Protein AF-A0A8S3K079-F1 (afdb_monomer_lite)

Sequence (116 aa):
HLYRSVGTIDLKIPPARRSARKLANSLAVSKGTIGRLIHDDLHLHFYHVTIQPNLKGEHKQGRVSFAYWIRKSLRKQDQEKILFFDEKYFELDGMYNRQNDRFILLVDRMLMNIKE

Secondary structure (DSSP, 8-state):
-----------SS------HHHHHHHHT--HHHHHHIIIIIS-PPPPP--------HHHHHHHHHHHHHHHHH--GGGGGGPPP-------TT----TTTTSSSSHHHHHHHTS--

Organism: NCBI:txid392030

pLDDT: mean 70.22, std 20.23, range [30.58, 95.88]

Structure (mmCIF, N/CA/C/O backbone):
data_AF-A0A8S3K079-F1
#
_entry.id   AF-A0A8S3K079-F1
#
loop_
_atom_site.group_PDB
_atom_site.id
_atom_site.type_symbol
_atom_site.label_atom_id
_atom_site.label_alt_id
_atom_site.label_comp_id
_atom_site.label_asym_id
_atom_site.label_entity_id
_atom_site.label_seq_id
_atom_site.pdbx_PDB_ins_code
_atom_site.Cartn_x
_atom_site.Cartn_y
_atom_site.Cartn_z
_atom_site.occupancy
_atom_site.B_iso_or_equiv
_atom_site.auth_seq_id
_atom_site.auth_comp_id
_atom_site.auth_asym_id
_atom_site.auth_atom_id
_atom_site.pdbx_PDB_model_num
ATOM 1 N N . HIS A 1 1 ? -16.800 -32.114 -6.109 1.00 34.47 1 HIS A N 1
ATOM 2 C CA . HIS A 1 1 ? -16.109 -32.139 -7.419 1.00 34.47 1 HIS A CA 1
ATOM 3 C C . HIS A 1 1 ? -16.306 -30.775 -8.071 1.00 34.47 1 HIS A C 1
ATOM 5 O O . HIS A 1 1 ? -17.450 -30.380 -8.171 1.00 34.47 1 HIS A O 1
ATOM 11 N N . LEU A 1 2 ? -15.341 -29.940 -8.455 1.00 32.59 2 LEU A N 1
ATOM 12 C CA . LEU A 1 2 ? -13.898 -30.031 -8.673 1.00 32.59 2 LEU A CA 1
ATOM 13 C C . LEU A 1 2 ? -13.356 -28.590 -8.530 1.00 32.59 2 LEU A C 1
ATOM 15 O O . LEU A 1 2 ? -13.536 -27.782 -9.435 1.00 32.59 2 LEU A O 1
ATOM 19 N N . TYR A 1 3 ? -12.696 -28.252 -7.420 1.00 30.70 3 TYR A N 1
ATOM 20 C CA . TYR A 1 3 ? -11.774 -27.113 -7.421 1.00 30.70 3 TYR A CA 1
ATOM 21 C C . TYR A 1 3 ? -10.472 -27.631 -8.024 1.00 30.70 3 TYR A C 1
ATOM 23 O O . TYR A 1 3 ? -9.762 -28.419 -7.401 1.00 30.70 3 TYR A O 1
ATOM 31 N N . ARG A 1 4 ? -10.206 -27.273 -9.281 1.00 30.58 4 ARG A N 1
ATOM 32 C CA . ARG A 1 4 ? -8.946 -27.598 -9.950 1.00 30.58 4 ARG A CA 1
ATOM 33 C C . ARG A 1 4 ? -7.853 -26.804 -9.233 1.00 30.58 4 ARG A C 1
ATOM 35 O O . ARG A 1 4 ? -7.838 -25.578 -9.314 1.00 30.58 4 ARG A O 1
ATOM 42 N N . SER A 1 5 ? -6.993 -27.493 -8.485 1.00 32.53 5 SER A N 1
ATOM 43 C CA . SER A 1 5 ? -5.796 -26.914 -7.884 1.00 32.53 5 SER A CA 1
ATOM 44 C C . SER A 1 5 ? -4.883 -26.435 -9.008 1.00 32.53 5 SER A C 1
ATOM 46 O O . SER A 1 5 ? -4.170 -27.208 -9.646 1.00 32.53 5 SER A O 1
ATOM 48 N N . VAL A 1 6 ? -4.943 -25.141 -9.305 1.00 38.03 6 VAL A N 1
ATOM 49 C CA . VAL A 1 6 ? -3.944 -24.509 -10.161 1.00 38.03 6 VAL A CA 1
ATOM 50 C C . VAL A 1 6 ? -2.689 -24.422 -9.302 1.00 38.03 6 VAL A C 1
ATOM 52 O O . VAL A 1 6 ? -2.676 -23.716 -8.296 1.00 38.03 6 VAL A O 1
ATOM 55 N N . GLY A 1 7 ? -1.707 -25.265 -9.621 1.00 34.34 7 GLY A N 1
ATOM 56 C CA . GLY A 1 7 ? -0.500 -25.456 -8.828 1.00 34.34 7 GLY A CA 1
ATOM 57 C C . GLY A 1 7 ? 0.170 -24.135 -8.469 1.00 34.34 7 GLY A C 1
ATOM 58 O O . GLY A 1 7 ? 0.347 -23.256 -9.312 1.00 34.34 7 GLY A O 1
ATOM 59 N N . THR A 1 8 ? 0.546 -24.006 -7.202 1.00 34.53 8 THR A N 1
ATOM 60 C CA . THR A 1 8 ? 1.381 -22.919 -6.708 1.00 34.53 8 THR A CA 1
ATOM 61 C C . THR A 1 8 ? 2.755 -23.069 -7.355 1.00 34.53 8 THR A C 1
ATOM 63 O O . THR A 1 8 ? 3.552 -23.917 -6.960 1.00 34.53 8 THR A O 1
ATOM 66 N N . ILE A 1 9 ? 3.025 -22.295 -8.405 1.00 40.94 9 ILE A N 1
ATOM 67 C CA . ILE A 1 9 ? 4.379 -22.178 -8.939 1.00 40.94 9 ILE A CA 1
ATOM 68 C C . ILE A 1 9 ? 5.132 -21.281 -7.957 1.00 40.94 9 ILE A C 1
ATOM 70 O O . ILE A 1 9 ? 4.906 -20.070 -7.928 1.00 40.94 9 ILE A O 1
ATOM 74 N N . ASP A 1 10 ? 6.008 -21.877 -7.146 1.00 36.03 10 ASP A N 1
ATOM 75 C CA . ASP A 1 10 ? 6.995 -21.146 -6.349 1.00 36.03 10 ASP A CA 1
ATOM 76 C C . ASP A 1 10 ? 7.968 -20.437 -7.300 1.00 36.03 10 ASP A C 1
ATOM 78 O O . ASP A 1 10 ? 9.046 -20.926 -7.647 1.00 36.03 10 ASP A O 1
ATOM 82 N N . LEU A 1 11 ? 7.572 -19.250 -7.755 1.00 39.12 11 LEU A N 1
ATOM 83 C CA . LEU A 1 11 ? 8.443 -18.318 -8.451 1.00 39.12 11 LEU A CA 1
ATOM 84 C C . LEU A 1 11 ? 9.457 -17.778 -7.431 1.00 39.12 11 LEU A C 1
ATOM 86 O O . LEU A 1 11 ? 9.299 -16.685 -6.894 1.00 39.12 11 LEU A O 1
ATOM 90 N N . LYS A 1 12 ? 10.535 -18.537 -7.182 1.00 45.75 12 LYS A N 1
ATOM 91 C CA . LYS A 1 12 ? 11.715 -18.087 -6.409 1.00 45.75 12 LYS A CA 1
ATOM 92 C C . LYS A 1 12 ? 12.385 -16.836 -7.007 1.00 45.75 12 LYS A C 1
ATOM 94 O O . LYS A 1 12 ? 13.269 -16.256 -6.387 1.00 45.75 12 LYS A O 1
ATOM 99 N N . ILE A 1 13 ? 11.961 -16.408 -8.197 1.00 38.88 13 ILE A N 1
ATOM 100 C CA . ILE A 1 13 ? 12.386 -15.190 -8.880 1.00 38.88 13 ILE A CA 1
ATOM 101 C C . ILE A 1 13 ? 11.104 -14.428 -9.246 1.00 38.88 13 ILE A C 1
ATOM 103 O O . ILE A 1 13 ? 10.279 -14.990 -9.972 1.00 38.88 13 ILE A O 1
ATOM 107 N N . PRO A 1 14 ? 10.892 -13.178 -8.785 1.00 43.44 14 PRO A N 1
ATOM 108 C CA . PRO A 1 14 ? 9.730 -12.410 -9.215 1.00 43.44 14 PRO A CA 1
ATOM 109 C C . PRO A 1 14 ? 9.751 -12.311 -10.747 1.00 43.44 14 PRO A C 1
ATOM 111 O O . PRO A 1 14 ? 10.807 -12.003 -11.310 1.00 43.44 14 PRO A O 1
ATOM 114 N N . PRO A 1 15 ? 8.628 -12.572 -11.444 1.00 52.06 15 PRO A N 1
ATOM 115 C CA . PRO A 1 15 ? 8.607 -12.516 -12.897 1.00 52.06 15 PRO A CA 1
ATOM 116 C C . PRO A 1 15 ? 9.079 -11.126 -13.313 1.00 52.06 15 PRO A C 1
ATOM 118 O O . PRO A 1 15 ? 8.573 -10.115 -12.814 1.00 52.06 15 PRO A O 1
ATOM 121 N N . ALA A 1 16 ? 10.107 -11.073 -14.166 1.00 55.25 16 ALA A N 1
ATOM 122 C CA . ALA A 1 16 ? 10.706 -9.819 -14.595 1.00 55.25 16 ALA A CA 1
ATOM 123 C C . ALA A 1 16 ? 9.590 -8.897 -15.100 1.00 55.25 16 ALA A C 1
ATOM 125 O O . ALA A 1 16 ? 8.949 -9.194 -16.108 1.00 55.25 16 ALA A O 1
ATOM 126 N N . ARG A 1 17 ? 9.328 -7.793 -14.383 1.00 63.84 17 ARG A N 1
ATOM 127 C CA . ARG A 1 17 ? 8.277 -6.835 -14.747 1.00 63.84 17 ARG A CA 1
ATOM 128 C C . ARG A 1 17 ? 8.663 -6.166 -16.063 1.00 63.84 17 ARG A C 1
ATOM 130 O O . ARG A 1 17 ? 9.373 -5.160 -16.087 1.00 63.84 17 ARG A O 1
ATOM 137 N N . ARG A 1 18 ? 8.232 -6.747 -17.179 1.00 69.81 18 ARG A N 1
ATOM 138 C CA . ARG A 1 18 ? 8.473 -6.223 -18.523 1.00 69.81 18 ARG A CA 1
ATOM 139 C C . ARG A 1 18 ? 7.202 -5.544 -18.998 1.00 69.81 18 ARG A C 1
ATOM 141 O O . ARG A 1 18 ? 6.133 -6.139 -19.012 1.00 69.81 18 ARG A O 1
ATOM 148 N N . SER A 1 19 ? 7.316 -4.277 -19.379 1.00 76.81 19 SER A N 1
ATOM 149 C CA . SER A 1 19 ? 6.214 -3.606 -20.058 1.00 76.81 19 SER A CA 1
ATOM 150 C C . SER A 1 19 ? 6.020 -4.218 -21.443 1.00 76.81 19 SER A C 1
ATOM 152 O O . SER A 1 19 ? 6.994 -4.640 -22.070 1.00 76.81 19 SER A O 1
ATOM 154 N N . ALA A 1 20 ? 4.789 -4.184 -21.960 1.00 78.62 20 ALA A N 1
ATOM 155 C CA . ALA A 1 20 ? 4.483 -4.618 -23.326 1.00 78.62 20 ALA A CA 1
ATOM 156 C C . ALA A 1 20 ? 5.419 -3.970 -24.367 1.00 78.62 20 ALA A C 1
ATOM 158 O O . ALA A 1 20 ? 5.815 -4.611 -25.329 1.00 78.62 20 ALA A O 1
ATOM 159 N N . ARG A 1 21 ? 5.864 -2.725 -24.124 1.00 79.19 21 ARG A N 1
ATOM 160 C CA . ARG A 1 21 ? 6.874 -2.035 -24.944 1.00 79.19 21 ARG A CA 1
ATOM 161 C C . ARG A 1 21 ? 8.248 -2.713 -24.905 1.00 79.19 21 ARG A C 1
ATOM 163 O O . ARG A 1 21 ? 8.853 -2.907 -25.949 1.00 79.19 21 ARG A O 1
ATOM 170 N N . LYS A 1 22 ? 8.761 -3.052 -23.716 1.00 82.75 22 LYS A N 1
ATOM 171 C CA . LYS A 1 22 ? 10.054 -3.749 -23.595 1.00 82.75 22 LYS A CA 1
ATOM 172 C C . LYS A 1 22 ? 9.988 -5.137 -24.236 1.00 82.75 22 LYS A C 1
ATOM 174 O O . LYS A 1 22 ? 10.954 -5.546 -24.865 1.00 82.75 22 LYS A O 1
ATOM 179 N N . LEU A 1 23 ? 8.848 -5.815 -24.100 1.00 83.06 23 LEU A N 1
ATOM 180 C CA . LEU A 1 23 ? 8.609 -7.125 -24.701 1.00 83.06 23 LEU A CA 1
ATOM 181 C C . LEU A 1 23 ? 8.553 -7.049 -26.237 1.00 83.06 23 LEU A C 1
ATOM 183 O O . LEU A 1 23 ? 9.234 -7.818 -26.909 1.00 83.06 23 LEU A O 1
ATOM 187 N N . ALA A 1 24 ? 7.823 -6.068 -26.773 1.00 85.06 24 ALA A N 1
ATOM 188 C CA . ALA A 1 24 ? 7.764 -5.755 -28.200 1.00 85.06 24 ALA A CA 1
ATOM 189 C C . ALA A 1 24 ? 9.162 -5.509 -28.786 1.00 85.06 24 ALA A C 1
ATOM 191 O O . ALA A 1 24 ? 9.541 -6.150 -29.761 1.00 85.06 24 ALA A O 1
ATOM 192 N N . ASN A 1 25 ? 9.967 -4.672 -28.124 1.00 87.19 25 ASN A N 1
ATOM 193 C CA . ASN A 1 25 ? 11.335 -4.391 -28.558 1.00 87.19 25 ASN A CA 1
ATOM 194 C C . ASN A 1 25 ? 12.236 -5.634 -28.510 1.00 87.19 25 ASN A C 1
ATOM 196 O O . ASN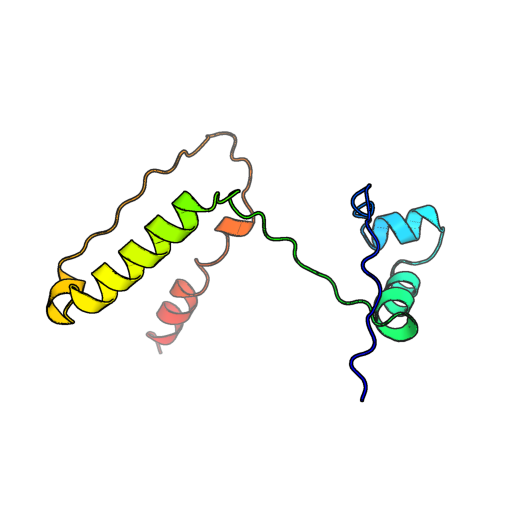 A 1 25 ? 13.017 -5.841 -29.429 1.00 87.19 25 ASN A O 1
ATOM 200 N N . SER A 1 26 ? 12.133 -6.469 -27.467 1.00 88.12 26 SER A N 1
ATOM 201 C CA . SER A 1 26 ? 12.961 -7.681 -27.362 1.00 88.12 26 SER A CA 1
ATOM 202 C C . SER A 1 26 ? 12.615 -8.749 -28.397 1.00 88.12 26 SER A C 1
ATOM 204 O O . SER A 1 26 ? 13.479 -9.533 -28.764 1.00 88.12 26 SER A O 1
ATOM 206 N N . LEU A 1 27 ? 11.358 -8.788 -28.842 1.00 87.56 27 LEU A N 1
ATOM 207 C CA . LEU A 1 27 ? 10.874 -9.760 -29.821 1.00 87.56 27 LEU A CA 1
ATOM 208 C C . LEU A 1 27 ? 10.864 -9.194 -31.250 1.00 87.56 27 LEU A C 1
ATOM 210 O O . LEU A 1 27 ? 10.498 -9.913 -32.170 1.00 87.56 27 LEU A O 1
ATOM 214 N N . ALA A 1 28 ? 11.245 -7.923 -31.439 1.00 90.00 28 ALA A N 1
ATOM 215 C CA . ALA A 1 28 ? 11.125 -7.190 -32.703 1.00 90.00 28 ALA A CA 1
ATOM 216 C C . ALA A 1 28 ? 9.698 -7.221 -33.300 1.00 90.00 28 ALA A C 1
ATOM 218 O O . ALA A 1 28 ? 9.507 -7.237 -34.513 1.00 90.00 28 ALA A O 1
ATOM 219 N N . VAL A 1 29 ? 8.680 -7.210 -32.434 1.00 90.00 29 VAL A N 1
ATOM 220 C CA . VAL A 1 29 ? 7.260 -7.246 -32.811 1.00 90.00 29 VAL A CA 1
ATOM 221 C C . VAL A 1 29 ? 6.608 -5.899 -32.501 1.00 90.00 29 VAL A C 1
ATOM 223 O O . VAL A 1 29 ? 7.009 -5.194 -31.576 1.00 90.00 29 VAL A O 1
ATOM 226 N N . SER A 1 30 ? 5.563 -5.529 -33.247 1.00 89.19 30 SER A N 1
ATOM 227 C CA . SER A 1 30 ? 4.796 -4.317 -32.951 1.00 89.19 30 SER A CA 1
ATOM 228 C C . SER A 1 30 ? 4.155 -4.368 -31.552 1.00 89.19 30 SER A C 1
ATOM 230 O O . SER A 1 30 ? 3.671 -5.406 -31.089 1.00 89.19 30 SER A O 1
ATOM 232 N N . LYS A 1 31 ? 4.073 -3.211 -30.882 1.00 87.06 31 LYS A N 1
ATOM 233 C CA . LYS A 1 31 ? 3.380 -3.083 -29.587 1.00 87.06 31 LYS A CA 1
ATOM 234 C C . LYS A 1 31 ? 1.915 -3.540 -29.667 1.00 87.06 31 LYS A C 1
ATOM 236 O O . LYS A 1 31 ? 1.409 -4.098 -28.699 1.00 87.06 31 LYS A O 1
ATOM 241 N N . GLY A 1 32 ? 1.248 -3.300 -30.799 1.00 87.88 32 GLY A N 1
ATOM 242 C CA . GLY A 1 32 ? -0.151 -3.681 -31.014 1.00 87.88 32 GLY A CA 1
ATOM 243 C C . GLY A 1 32 ? -0.345 -5.195 -31.023 1.00 87.88 32 GLY A C 1
ATOM 244 O O . GLY A 1 32 ? -1.242 -5.696 -30.354 1.00 87.88 32 GLY A O 1
ATOM 245 N N . THR A 1 33 ? 0.545 -5.927 -31.696 1.00 88.62 33 THR A N 1
ATOM 246 C CA . THR A 1 33 ? 0.528 -7.397 -31.721 1.00 88.62 33 THR A CA 1
ATOM 247 C C . THR A 1 33 ? 0.749 -7.978 -30.327 1.00 88.62 33 THR A C 1
ATOM 249 O O . THR A 1 33 ? 0.016 -8.867 -29.917 1.00 88.62 33 THR A O 1
ATOM 252 N N . ILE A 1 34 ? 1.701 -7.435 -29.560 1.00 87.75 34 ILE A N 1
ATOM 253 C CA . ILE A 1 34 ? 1.911 -7.847 -28.164 1.00 87.75 34 ILE A CA 1
ATOM 254 C C . ILE A 1 34 ? 0.683 -7.535 -27.297 1.00 87.75 34 ILE A C 1
ATOM 256 O O . ILE A 1 34 ? 0.333 -8.331 -26.435 1.00 87.75 34 ILE A O 1
ATOM 260 N N . GLY A 1 35 ? 0.013 -6.401 -27.524 1.00 85.06 35 GLY A N 1
ATOM 261 C CA . GLY A 1 35 ? -1.231 -6.057 -26.833 1.00 85.06 35 GLY A CA 1
ATOM 262 C C . GLY A 1 35 ? -2.348 -7.071 -27.087 1.00 85.06 35 GLY A C 1
ATOM 263 O O . GLY A 1 35 ? -2.949 -7.541 -26.125 1.00 85.06 35 GLY A O 1
ATOM 264 N N . ARG A 1 36 ? -2.567 -7.452 -28.354 1.00 89.19 36 ARG A N 1
ATOM 265 C CA . ARG A 1 36 ? -3.531 -8.500 -28.734 1.00 89.19 36 ARG A CA 1
ATOM 266 C C . ARG A 1 36 ? -3.172 -9.848 -28.121 1.00 89.19 36 ARG A C 1
ATOM 268 O O . ARG A 1 36 ? -4.001 -10.443 -27.456 1.00 89.19 36 ARG A O 1
ATOM 275 N N . LEU A 1 37 ? -1.909 -10.264 -28.216 1.00 85.88 37 LEU A N 1
ATOM 276 C CA . LEU A 1 37 ? -1.450 -11.514 -27.602 1.00 85.88 37 LEU A CA 1
ATOM 277 C C . LEU A 1 37 ? -1.721 -11.548 -26.093 1.00 85.88 37 LEU A C 1
ATOM 279 O O . LEU A 1 37 ? -2.172 -12.556 -25.566 1.00 85.88 37 LEU A O 1
ATOM 283 N N . ILE A 1 38 ? -1.462 -10.445 -25.386 1.00 84.00 38 ILE A N 1
ATOM 284 C CA . ILE A 1 38 ? -1.677 -10.360 -23.937 1.00 84.00 38 ILE A CA 1
ATOM 285 C C . ILE A 1 38 ? -3.171 -10.413 -23.591 1.00 84.00 38 ILE A C 1
ATOM 287 O O . ILE A 1 38 ? -3.536 -11.127 -22.663 1.00 84.00 38 ILE A O 1
ATOM 291 N N . HIS A 1 39 ? -4.023 -9.666 -24.294 1.00 82.75 39 HIS A N 1
ATOM 292 C CA . HIS A 1 39 ? -5.435 -9.504 -23.924 1.00 82.75 39 HIS A CA 1
ATOM 293 C C . HIS A 1 39 ? -6.381 -10.515 -24.572 1.00 82.75 39 HIS A C 1
ATOM 295 O O . HIS A 1 39 ? -7.270 -11.040 -23.899 1.00 82.75 39 HIS A O 1
ATOM 301 N N . ASP A 1 40 ? -6.180 -10.782 -25.855 1.00 85.00 40 ASP A N 1
ATOM 302 C CA . ASP A 1 40 ? -7.103 -11.528 -26.703 1.00 85.00 40 ASP A CA 1
ATOM 303 C C . ASP A 1 40 ? -6.714 -13.008 -26.777 1.00 85.00 40 ASP A C 1
ATOM 305 O O . ASP A 1 40 ? -7.588 -13.856 -26.663 1.00 85.00 40 ASP A O 1
ATOM 309 N N . ASP A 1 41 ? -5.420 -13.329 -26.900 1.00 86.94 41 ASP A N 1
ATOM 310 C CA . ASP A 1 41 ? -4.972 -14.726 -27.049 1.00 86.94 41 ASP A CA 1
ATOM 311 C C . ASP A 1 41 ? -4.659 -15.394 -25.699 1.00 86.94 41 ASP A C 1
ATOM 313 O O . ASP A 1 41 ? -4.986 -16.557 -25.468 1.00 86.94 41 ASP A O 1
ATOM 317 N N . LEU A 1 42 ? -4.001 -14.662 -24.792 1.00 83.94 42 LEU A N 1
ATOM 318 C CA . LEU A 1 42 ? -3.578 -15.172 -23.482 1.00 83.94 42 LEU A CA 1
ATOM 319 C C . LEU A 1 42 ? -4.522 -14.778 -22.339 1.00 83.94 42 LEU A C 1
ATOM 321 O O . LEU A 1 42 ? -4.354 -15.278 -21.226 1.00 83.94 42 LEU A O 1
ATOM 325 N N . HIS A 1 43 ? -5.477 -13.875 -22.587 1.00 80.69 43 HIS A N 1
ATOM 326 C CA . HIS A 1 43 ? -6.436 -13.376 -21.592 1.00 80.69 43 HIS A CA 1
ATOM 327 C C . HIS A 1 43 ? -5.794 -12.931 -20.266 1.00 80.69 43 HIS A C 1
ATOM 329 O O . HIS A 1 43 ? -6.324 -13.146 -19.174 1.00 80.69 43 HIS A O 1
ATOM 335 N N . LEU A 1 44 ? -4.622 -12.300 -20.348 1.00 78.38 44 LEU A N 1
ATOM 336 C CA . LEU A 1 44 ? -3.896 -11.804 -19.189 1.00 78.38 44 LEU A CA 1
ATOM 337 C C . LEU A 1 44 ? -4.431 -10.434 -18.773 1.00 78.38 44 LEU A C 1
ATOM 339 O O . LEU A 1 44 ? -4.500 -9.482 -19.556 1.00 78.38 44 LEU A O 1
ATOM 343 N N . HIS A 1 45 ? -4.739 -10.314 -17.486 1.00 73.69 45 HIS A N 1
ATOM 344 C CA . HIS A 1 45 ? -5.104 -9.049 -16.867 1.00 73.69 45 HIS A CA 1
ATOM 345 C C . HIS A 1 45 ? -3.881 -8.382 -16.239 1.00 73.69 45 HIS A C 1
ATOM 347 O O . HIS A 1 45 ? -3.034 -9.026 -15.617 1.00 73.69 45 HIS A O 1
ATOM 353 N N . PHE A 1 46 ? -3.787 -7.059 -16.381 1.00 66.88 46 PHE A N 1
ATOM 354 C CA . PHE A 1 46 ? -2.765 -6.296 -15.678 1.00 66.88 46 PHE A CA 1
ATOM 355 C C . PHE A 1 46 ? -3.090 -6.246 -14.187 1.00 66.88 46 PHE A C 1
ATOM 357 O O . PHE A 1 46 ? -4.139 -5.743 -13.787 1.00 66.88 46 PHE A O 1
ATOM 364 N N . TYR A 1 47 ? -2.155 -6.701 -13.359 1.00 67.19 47 TYR A N 1
ATOM 365 C CA . TYR A 1 47 ? -2.248 -6.559 -11.912 1.00 67.19 47 TYR A CA 1
ATOM 366 C C . TYR A 1 47 ? -1.477 -5.32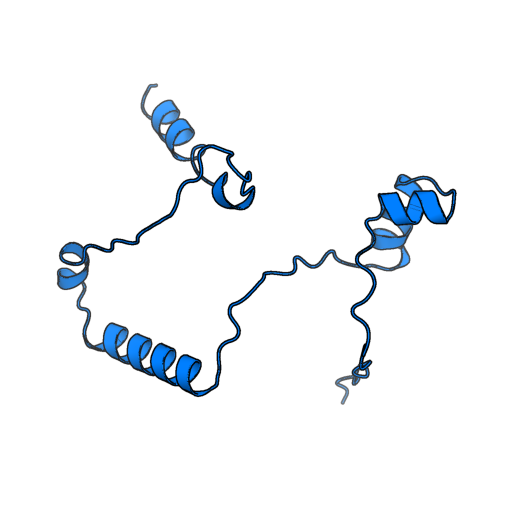2 -11.456 1.00 67.19 47 TYR A C 1
ATOM 368 O O . TYR A 1 47 ? -0.288 -5.161 -11.743 1.00 67.19 47 TYR A O 1
ATOM 376 N N . HIS A 1 48 ? -2.151 -4.448 -10.711 1.00 66.94 48 HIS A N 1
ATOM 377 C CA . HIS A 1 48 ? -1.484 -3.377 -9.985 1.00 66.94 48 HIS A CA 1
ATOM 378 C C . HIS A 1 48 ? -0.873 -3.950 -8.705 1.00 66.94 48 HIS A C 1
ATOM 380 O O . HIS A 1 48 ? -1.593 -4.407 -7.817 1.00 66.94 48 HIS A O 1
ATOM 386 N N . VAL A 1 49 ? 0.455 -3.903 -8.586 1.00 69.06 49 VAL A N 1
ATOM 387 C CA . VAL A 1 49 ? 1.119 -4.285 -7.337 1.00 69.06 49 VAL A CA 1
ATOM 388 C C . VAL A 1 49 ? 1.127 -3.091 -6.396 1.00 69.06 49 VAL A C 1
ATOM 390 O O . VAL A 1 49 ? 1.868 -2.133 -6.603 1.00 69.06 49 VAL A O 1
ATOM 3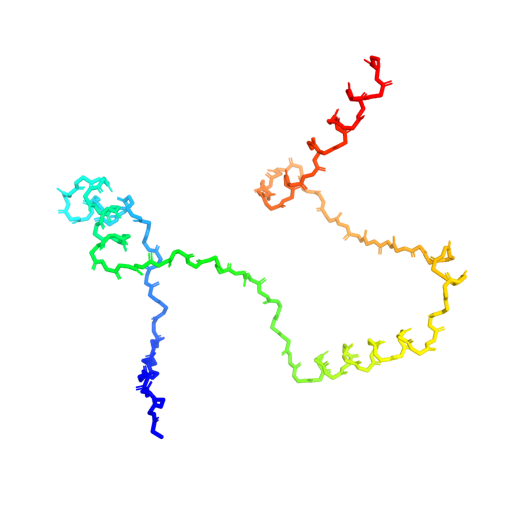93 N N . THR A 1 50 ? 0.316 -3.168 -5.348 1.00 69.94 50 THR A N 1
ATOM 394 C CA . THR A 1 50 ? 0.322 -2.193 -4.257 1.00 69.94 50 THR A CA 1
ATOM 395 C C . THR A 1 50 ? 1.399 -2.577 -3.250 1.00 69.94 50 THR A C 1
ATOM 397 O O . THR A 1 50 ? 1.394 -3.694 -2.735 1.00 69.94 50 THR A O 1
ATOM 400 N N . ILE A 1 51 ? 2.321 -1.657 -2.964 1.00 75.94 51 ILE A N 1
ATOM 401 C CA . ILE A 1 51 ? 3.280 -1.832 -1.870 1.00 75.94 51 ILE A CA 1
ATOM 402 C C . ILE A 1 51 ? 2.494 -1.710 -0.568 1.00 75.94 51 ILE A C 1
ATOM 404 O O . ILE A 1 51 ? 1.859 -0.688 -0.317 1.00 75.94 51 ILE A O 1
ATOM 408 N N . GLN A 1 52 ? 2.510 -2.765 0.239 1.00 76.38 52 GLN A N 1
ATOM 409 C CA . GLN A 1 52 ? 1.912 -2.759 1.568 1.00 76.38 52 GLN A CA 1
ATOM 410 C C . GLN A 1 52 ? 3.020 -2.825 2.622 1.00 76.38 52 GLN A C 1
ATOM 412 O O . GLN A 1 52 ? 4.027 -3.502 2.395 1.00 76.38 52 GLN A O 1
ATOM 417 N N . PRO A 1 53 ? 2.852 -2.157 3.776 1.00 78.31 53 PRO A N 1
ATOM 418 C CA . PRO A 1 53 ? 3.754 -2.335 4.905 1.00 78.31 53 PRO A CA 1
ATOM 419 C C . PRO A 1 53 ? 3.831 -3.812 5.306 1.00 78.31 53 PRO A C 1
ATOM 421 O O . PRO A 1 53 ? 2.815 -4.510 5.324 1.00 78.31 53 PRO A O 1
ATOM 424 N N . ASN A 1 54 ? 5.024 -4.288 5.665 1.00 87.38 54 ASN A N 1
ATOM 425 C CA . ASN A 1 54 ? 5.209 -5.660 6.131 1.00 87.38 54 ASN A CA 1
ATOM 426 C C . ASN A 1 54 ? 4.662 -5.823 7.562 1.00 87.38 54 ASN A C 1
ATOM 428 O O . ASN A 1 54 ? 5.371 -5.617 8.547 1.00 87.38 54 ASN A O 1
ATOM 432 N N . LEU A 1 55 ? 3.375 -6.153 7.683 1.00 89.31 55 LEU A N 1
ATOM 433 C CA . LEU A 1 55 ? 2.704 -6.317 8.972 1.00 89.31 55 LEU A CA 1
ATOM 434 C C . LEU A 1 55 ? 2.953 -7.713 9.561 1.00 89.31 55 LEU A C 1
ATOM 436 O O . LEU A 1 55 ? 2.403 -8.709 9.084 1.00 89.31 55 LEU A O 1
ATOM 440 N N . LYS A 1 56 ? 3.702 -7.763 10.666 1.00 91.31 56 LYS A N 1
ATOM 441 C CA . LYS A 1 56 ? 3.799 -8.924 11.564 1.00 91.31 56 LYS A CA 1
ATOM 442 C C . LYS A 1 56 ? 2.443 -9.269 12.201 1.00 91.31 56 LYS A C 1
ATOM 444 O O . LYS A 1 56 ? 1.536 -8.436 12.248 1.00 91.31 56 LYS A O 1
ATOM 449 N N . GLY A 1 57 ? 2.319 -10.495 12.719 1.00 91.31 57 GLY A N 1
ATOM 450 C CA . GLY A 1 57 ? 1.093 -10.991 13.363 1.00 91.31 57 GLY A CA 1
ATOM 451 C C . GLY A 1 57 ? 0.584 -10.078 14.485 1.00 91.31 57 GLY A C 1
ATOM 452 O O . GLY A 1 57 ? -0.593 -9.729 14.504 1.00 91.31 57 GLY A O 1
ATOM 453 N N . GLU A 1 58 ? 1.489 -9.588 15.331 1.00 91.69 58 GLU A N 1
ATOM 454 C CA . GLU A 1 58 ? 1.179 -8.662 16.430 1.00 91.69 58 GLU A CA 1
ATOM 455 C C . GLU A 1 58 ? 0.574 -7.341 15.934 1.00 91.69 58 GLU A C 1
ATOM 457 O O . GLU A 1 58 ? -0.426 -6.867 16.470 1.00 91.69 58 GLU A O 1
ATOM 462 N N . HIS A 1 59 ? 1.112 -6.767 14.849 1.00 91.62 59 HIS A N 1
ATOM 463 C CA . HIS A 1 59 ? 0.568 -5.541 14.257 1.00 91.62 59 HIS A CA 1
ATOM 464 C C . HIS A 1 59 ? -0.851 -5.752 13.722 1.00 91.62 59 HIS A C 1
ATOM 466 O O . HIS A 1 59 ? -1.693 -4.859 13.829 1.00 91.62 59 HIS A O 1
ATOM 472 N N . LYS A 1 60 ? -1.133 -6.931 13.152 1.00 92.12 60 LYS A N 1
ATOM 473 C CA . LYS A 1 60 ? -2.484 -7.277 12.691 1.00 92.12 60 LYS A CA 1
ATOM 474 C C . LYS A 1 60 ? -3.440 -7.379 13.875 1.00 92.12 60 LYS A C 1
ATOM 476 O O . LYS A 1 60 ? -4.517 -6.794 13.822 1.00 92.12 60 LYS A O 1
ATOM 481 N N . GLN A 1 61 ? -3.027 -8.049 14.949 1.00 94.56 61 GLN A N 1
ATOM 482 C CA . GLN A 1 61 ? -3.838 -8.183 16.157 1.00 94.56 61 GLN A CA 1
ATOM 483 C C . GLN A 1 61 ? -4.127 -6.820 16.796 1.00 94.56 61 GLN A C 1
ATOM 485 O O . GLN A 1 61 ? -5.284 -6.519 17.072 1.00 94.56 61 GLN A O 1
ATOM 490 N N . GLY A 1 62 ? -3.116 -5.958 16.941 1.00 94.56 62 GLY A N 1
ATOM 491 C CA . GLY A 1 62 ? -3.293 -4.605 17.472 1.00 94.56 62 GLY A CA 1
ATOM 492 C C . GLY A 1 62 ? -4.281 -3.772 16.650 1.00 94.56 62 GLY A C 1
ATOM 493 O O . GLY A 1 62 ? -5.186 -3.156 17.211 1.00 94.56 62 GLY A O 1
ATOM 494 N N . ARG A 1 63 ? -4.181 -3.819 15.313 1.00 93.75 63 ARG A N 1
ATOM 495 C CA . ARG A 1 63 ? -5.120 -3.131 14.408 1.00 93.75 63 ARG A CA 1
ATOM 496 C C . ARG A 1 63 ? -6.551 -3.648 14.545 1.00 93.75 63 ARG A C 1
ATOM 498 O O . ARG A 1 63 ? -7.484 -2.850 14.557 1.00 93.75 63 ARG A O 1
ATOM 505 N N . VAL A 1 64 ? -6.728 -4.964 14.660 1.00 95.62 64 VAL A N 1
ATOM 506 C CA . VAL A 1 64 ? -8.046 -5.589 14.837 1.00 95.62 64 VAL A CA 1
ATOM 507 C C . VAL A 1 64 ? -8.655 -5.194 16.182 1.00 95.62 64 VAL A C 1
ATOM 509 O O . VAL A 1 64 ? -9.798 -4.741 16.222 1.00 95.62 64 VAL A O 1
ATOM 512 N N . SER A 1 65 ? -7.889 -5.287 17.269 1.00 95.44 65 SER A N 1
ATOM 513 C CA . SER A 1 65 ? -8.333 -4.874 18.604 1.00 95.44 65 SER A CA 1
ATOM 514 C C . SER A 1 65 ? -8.724 -3.398 18.642 1.00 95.44 65 SER A C 1
ATOM 516 O O . SER A 1 65 ? -9.777 -3.055 19.178 1.00 95.44 65 SER A O 1
ATOM 518 N N . PHE A 1 66 ? -7.928 -2.528 18.015 1.00 93.44 66 PHE A N 1
ATOM 519 C CA . PHE A 1 66 ? -8.240 -1.107 17.899 1.00 93.44 66 PHE A CA 1
ATOM 520 C C . PHE A 1 66 ? -9.530 -0.861 17.106 1.00 93.44 66 PHE A C 1
ATOM 522 O O . PHE A 1 66 ? -10.386 -0.104 17.554 1.00 93.44 66 PHE A O 1
ATOM 529 N N . ALA A 1 67 ? -9.720 -1.541 15.972 1.00 94.00 67 ALA A N 1
ATOM 530 C CA . ALA A 1 67 ? -10.941 -1.418 15.178 1.00 94.00 67 ALA A CA 1
ATOM 531 C C . ALA A 1 67 ? -12.191 -1.851 15.965 1.00 94.00 67 ALA A C 1
ATOM 533 O O . ALA A 1 67 ? -13.217 -1.169 15.921 1.00 94.00 67 ALA A O 1
ATOM 534 N N . TYR A 1 68 ? -12.102 -2.946 16.729 1.00 95.88 68 TYR A N 1
ATOM 535 C CA . TYR A 1 68 ? -13.186 -3.378 17.614 1.00 95.88 68 TYR A CA 1
ATOM 536 C C . TYR A 1 68 ? -13.461 -2.370 18.729 1.00 95.88 68 TYR A C 1
ATOM 538 O O . TYR A 1 68 ? -14.624 -2.091 19.027 1.00 95.88 68 TYR A O 1
ATOM 546 N N . TRP A 1 69 ? -12.410 -1.799 19.316 1.00 94.31 69 TRP A N 1
ATOM 547 C CA . TRP A 1 69 ? -12.548 -0.769 20.336 1.00 94.31 69 TRP A CA 1
ATOM 548 C C . TRP A 1 69 ? -13.219 0.490 19.780 1.00 94.31 69 TRP A C 1
ATOM 550 O O . TRP A 1 69 ? -14.220 0.923 20.341 1.00 94.31 69 TRP A O 1
ATOM 560 N N . ILE A 1 70 ? -12.761 1.021 18.640 1.00 90.88 70 ILE A N 1
ATOM 561 C CA . ILE A 1 70 ? -13.378 2.184 17.980 1.00 90.88 70 ILE A CA 1
ATOM 562 C C . ILE A 1 70 ? -14.849 1.914 17.673 1.00 90.88 70 ILE A C 1
ATOM 564 O O . ILE A 1 70 ? -15.700 2.738 17.992 1.00 90.88 70 ILE A O 1
ATOM 568 N N . ARG A 1 71 ? -15.172 0.741 17.115 1.00 89.00 71 ARG A N 1
ATOM 569 C CA . ARG A 1 71 ? -16.557 0.366 16.800 1.00 89.00 71 ARG A CA 1
ATOM 570 C C . ARG A 1 71 ? -17.472 0.389 18.029 1.00 89.00 71 ARG A C 1
ATOM 572 O O . ARG A 1 71 ? -18.650 0.704 17.890 1.00 89.00 71 ARG A O 1
ATOM 579 N N . LYS A 1 72 ? -16.960 0.012 19.204 1.00 90.00 72 LYS A N 1
ATOM 580 C CA . LYS A 1 72 ? -17.731 -0.028 20.454 1.00 90.00 72 LYS A CA 1
ATOM 581 C C . LYS A 1 72 ? -17.779 1.330 21.160 1.00 90.00 72 LYS A C 1
ATOM 583 O O . LYS A 1 72 ? -18.791 1.651 21.774 1.00 90.00 72 LYS A O 1
ATOM 588 N N . SER A 1 73 ? -16.692 2.093 21.095 1.00 85.38 73 SER A N 1
ATOM 589 C CA . SER A 1 73 ? -16.490 3.307 21.892 1.00 85.38 73 SER A CA 1
ATOM 590 C C . SER A 1 73 ? -16.920 4.585 21.172 1.00 85.38 73 SER A C 1
ATOM 592 O O . SER A 1 73 ? -17.315 5.542 21.832 1.00 85.38 73 SER A O 1
ATOM 594 N N . LEU A 1 74 ? -16.862 4.622 19.837 1.00 85.75 74 LEU A N 1
ATOM 595 C CA . LEU A 1 74 ? -17.155 5.825 19.064 1.00 85.75 74 LEU A CA 1
ATOM 596 C C . LEU A 1 74 ? -18.656 5.954 18.785 1.00 85.75 74 LEU A C 1
ATOM 598 O O . LEU A 1 74 ? -19.216 5.230 17.959 1.00 85.75 74 LEU A O 1
ATOM 602 N N . ARG A 1 75 ? -19.321 6.902 19.451 1.00 83.12 75 ARG A N 1
ATOM 603 C CA . ARG A 1 75 ? -20.723 7.245 19.168 1.00 83.12 75 ARG A CA 1
ATOM 604 C C . ARG A 1 75 ? -20.790 8.288 18.053 1.00 83.12 75 ARG A C 1
ATOM 606 O O . ARG A 1 75 ? -19.833 9.017 17.818 1.00 83.12 75 ARG A O 1
ATOM 613 N N . LYS A 1 76 ? -21.942 8.406 17.380 1.00 75.38 76 LYS A N 1
ATOM 614 C CA . LYS A 1 76 ? -22.133 9.364 16.268 1.00 75.38 76 LYS A CA 1
ATOM 615 C C . LYS A 1 76 ? -21.761 10.807 16.647 1.00 75.38 76 LYS A C 1
ATOM 617 O O . LYS A 1 76 ? -21.116 11.485 15.866 1.00 75.38 76 LYS A O 1
ATOM 622 N N . GLN A 1 77 ? -22.096 11.232 17.864 1.00 77.00 77 GLN A N 1
ATOM 623 C CA . GLN A 1 77 ? -21.800 12.578 18.382 1.00 77.00 77 GLN A CA 1
ATOM 624 C C . GLN A 1 77 ? -20.314 12.811 18.706 1.00 77.00 77 GLN A C 1
ATOM 626 O O . GLN A 1 77 ? -19.894 13.948 18.899 1.00 77.00 77 GLN A O 1
ATOM 631 N N . ASP A 1 78 ? -19.523 11.743 18.804 1.00 76.38 78 ASP A N 1
ATOM 632 C CA . ASP A 1 78 ? -18.098 11.824 19.120 1.00 76.38 78 ASP A CA 1
ATOM 633 C C . ASP A 1 78 ? -17.247 11.977 17.842 1.00 76.38 78 ASP A C 1
ATOM 635 O O . ASP A 1 78 ? -16.089 12.367 17.931 1.00 76.38 78 ASP A O 1
ATOM 639 N N . GLN A 1 79 ? -17.815 11.742 16.649 1.00 76.00 79 GLN A N 1
ATOM 640 C CA . GLN A 1 79 ? -17.108 11.878 15.365 1.00 76.00 79 GLN A CA 1
ATOM 641 C C . GLN A 1 79 ? -16.697 13.325 15.071 1.00 76.00 79 GLN A C 1
ATOM 643 O O . GLN A 1 79 ? -15.572 13.565 14.647 1.00 76.00 79 GLN A O 1
ATOM 648 N N . GLU A 1 80 ? -17.577 14.286 15.357 1.00 79.44 80 GLU A N 1
ATOM 649 C CA . GLU A 1 80 ? -17.338 15.720 15.121 1.00 79.44 80 GLU A CA 1
ATOM 650 C C . GLU A 1 80 ? -16.271 16.314 16.054 1.00 79.44 80 GLU A C 1
ATOM 652 O O . GLU A 1 80 ? -15.806 17.430 15.845 1.00 79.44 80 GLU A O 1
ATOM 657 N N . LYS A 1 81 ? -15.862 15.563 17.083 1.00 84.31 81 LYS A N 1
ATOM 658 C CA . LYS A 1 81 ? -14.860 15.980 18.072 1.00 84.31 81 LYS A CA 1
ATOM 659 C C . LYS A 1 81 ? -13.466 15.433 17.776 1.00 84.31 81 LYS A C 1
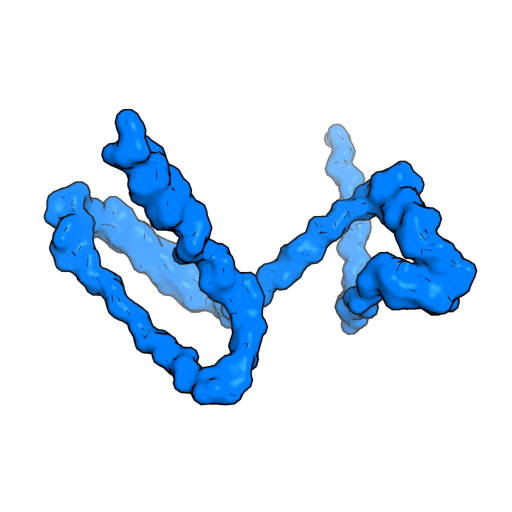ATOM 661 O O . LYS A 1 81 ? -12.530 15.749 18.507 1.00 84.31 81 LYS A O 1
ATOM 666 N N . ILE A 1 82 ? -13.319 14.589 16.753 1.00 84.69 82 ILE A N 1
ATOM 667 C CA . ILE A 1 82 ? -12.037 13.970 16.419 1.00 84.69 82 ILE A CA 1
ATOM 668 C C . ILE A 1 82 ? -11.370 14.758 15.301 1.00 84.69 82 ILE A C 1
ATOM 670 O O . ILE A 1 82 ? -11.846 14.789 14.169 1.00 84.69 82 ILE A O 1
ATOM 674 N N . LEU A 1 83 ? -10.219 15.339 15.625 1.00 86.44 83 LEU A N 1
ATOM 675 C CA . LEU A 1 83 ? -9.304 15.918 14.655 1.00 86.44 83 LEU A CA 1
ATOM 676 C C . LEU A 1 83 ? -8.149 14.941 14.415 1.00 86.44 83 LEU A C 1
ATOM 678 O O . LEU A 1 83 ? -7.460 14.548 15.355 1.00 86.44 83 LEU A O 1
ATOM 682 N N . PHE A 1 84 ? -7.937 14.560 13.156 1.00 85.25 84 PHE A N 1
ATOM 683 C CA . PHE A 1 84 ? -6.777 13.776 12.738 1.00 85.25 84 PHE A CA 1
ATOM 684 C C . PHE A 1 84 ? -5.721 14.699 12.130 1.00 85.25 84 PHE A C 1
ATOM 686 O O . PHE A 1 84 ? -6.043 15.571 11.325 1.00 85.25 84 PHE A O 1
ATOM 693 N N . PHE A 1 85 ? -4.464 14.473 12.490 1.00 86.12 85 PHE A N 1
ATOM 694 C CA . PHE A 1 85 ? -3.298 15.162 11.949 1.00 86.12 85 PHE A CA 1
ATOM 695 C C . PHE A 1 85 ? -2.209 14.128 11.650 1.00 86.12 85 PHE A C 1
ATOM 697 O O . PHE A 1 85 ? -2.123 13.109 12.338 1.00 86.12 85 PHE A O 1
ATOM 704 N N . ASP A 1 86 ? -1.410 14.394 10.620 1.00 88.06 86 ASP A N 1
ATOM 705 C CA . ASP A 1 86 ? -0.256 13.589 10.234 1.00 88.06 86 ASP A CA 1
ATOM 706 C C . ASP A 1 86 ? 0.861 14.509 9.726 1.00 88.06 86 ASP A C 1
ATOM 708 O O . ASP A 1 86 ? 0.592 15.560 9.133 1.00 88.06 86 ASP A O 1
ATOM 712 N N . GLU A 1 87 ? 2.109 14.108 9.947 1.00 81.12 87 GLU A N 1
ATOM 713 C CA . GLU A 1 87 ? 3.289 14.844 9.500 1.00 81.12 87 GLU A CA 1
ATOM 714 C C . GLU A 1 87 ? 3.777 14.303 8.159 1.00 81.12 87 GLU A C 1
ATOM 716 O O . GLU A 1 87 ? 3.850 13.095 7.930 1.00 81.12 87 GLU A O 1
ATOM 721 N N . LYS A 1 88 ? 4.152 15.209 7.253 1.00 77.19 88 LYS A N 1
ATOM 722 C CA . LYS A 1 88 ? 4.684 14.835 5.945 1.00 77.19 88 LYS A CA 1
ATOM 723 C C . LYS A 1 88 ? 5.914 15.652 5.595 1.00 77.19 88 LYS A C 1
ATOM 725 O O . LYS A 1 88 ? 5.893 16.878 5.656 1.00 77.19 88 LYS A O 1
ATOM 730 N N . TYR A 1 89 ? 6.960 14.956 5.159 1.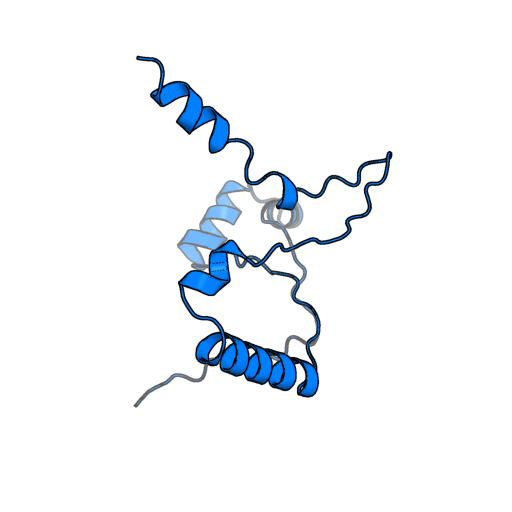00 77.19 89 TYR A N 1
ATOM 731 C CA . TYR A 1 89 ? 8.158 15.578 4.610 1.00 77.19 89 TYR A CA 1
ATOM 732 C C . TYR A 1 89 ? 7.917 16.028 3.166 1.00 77.19 89 TYR A C 1
ATOM 734 O O . TYR A 1 89 ? 7.401 15.268 2.341 1.00 77.19 89 TYR A O 1
ATOM 742 N N . PHE A 1 90 ? 8.311 17.265 2.870 1.00 72.44 90 PHE A N 1
ATOM 743 C CA . PHE A 1 90 ? 8.332 17.832 1.526 1.00 72.44 90 PHE A CA 1
ATOM 744 C C . PHE A 1 90 ? 9.779 18.179 1.177 1.00 72.44 90 PHE A C 1
ATOM 746 O O . PHE A 1 90 ? 10.422 18.949 1.887 1.00 72.44 90 PHE A O 1
ATOM 753 N N . GLU A 1 91 ? 10.296 17.599 0.098 1.00 74.38 91 GLU A N 1
ATOM 754 C CA . GLU A 1 91 ? 11.643 17.878 -0.403 1.00 74.38 91 GLU A CA 1
ATOM 755 C C . GLU A 1 91 ? 11.563 18.874 -1.568 1.00 74.38 91 GLU A C 1
ATOM 757 O O . GLU A 1 91 ? 10.708 18.735 -2.444 1.00 74.38 91 GLU A O 1
ATOM 762 N N . LEU A 1 92 ? 12.458 19.871 -1.591 1.00 74.44 92 LEU A N 1
ATOM 763 C CA . LEU A 1 92 ? 12.500 20.918 -2.628 1.00 74.44 92 LEU A CA 1
ATOM 764 C C . LEU A 1 92 ? 12.816 20.368 -4.029 1.00 74.44 92 LEU A C 1
ATOM 766 O O . LEU A 1 92 ? 12.405 20.965 -5.019 1.00 74.44 92 LEU A O 1
ATOM 770 N N . ASP A 1 93 ? 13.502 19.226 -4.106 1.00 69.38 93 ASP A N 1
ATOM 771 C CA . ASP A 1 93 ? 13.836 18.540 -5.364 1.00 69.38 93 ASP A CA 1
ATOM 772 C C . ASP A 1 93 ? 12.692 17.642 -5.878 1.00 69.38 93 ASP A C 1
ATOM 774 O O . ASP A 1 93 ? 12.780 17.046 -6.947 1.00 69.38 93 ASP A O 1
ATOM 778 N N . GLY A 1 94 ? 11.586 17.553 -5.124 1.00 55.91 94 GLY A N 1
ATOM 779 C CA . GLY A 1 94 ? 10.311 17.018 -5.584 1.00 55.91 94 GLY A CA 1
ATOM 780 C C . GLY A 1 94 ? 10.417 15.691 -6.331 1.00 55.91 94 GLY A C 1
ATOM 781 O O . GLY A 1 94 ? 10.093 15.628 -7.518 1.00 55.91 94 GLY A O 1
ATOM 782 N N . MET A 1 95 ? 10.787 14.599 -5.652 1.00 54.34 95 MET A N 1
ATOM 783 C CA . MET A 1 95 ? 10.524 13.275 -6.220 1.00 54.34 95 MET A CA 1
ATOM 784 C C . MET A 1 95 ? 9.010 13.122 -6.416 1.00 54.34 95 MET A C 1
ATOM 786 O O . MET A 1 95 ? 8.243 12.886 -5.483 1.00 54.34 95 MET A O 1
ATOM 790 N N . TYR A 1 96 ? 8.587 13.317 -7.663 1.00 55.53 96 TYR A N 1
ATOM 791 C CA . TYR A 1 96 ? 7.199 13.397 -8.089 1.00 55.53 96 TYR A CA 1
ATOM 792 C C . TYR A 1 96 ? 6.452 12.096 -7.770 1.00 55.53 96 TYR A C 1
ATOM 794 O O . TYR A 1 96 ? 6.534 11.093 -8.488 1.00 55.53 96 TYR A O 1
ATOM 802 N N . ASN A 1 97 ? 5.702 12.098 -6.667 1.00 60.38 97 ASN A N 1
ATOM 803 C CA . ASN A 1 97 ? 4.870 10.970 -6.285 1.00 60.38 97 ASN A CA 1
ATOM 804 C C . ASN A 1 97 ? 3.537 11.013 -7.052 1.00 60.38 97 ASN A C 1
ATOM 806 O O . ASN A 1 97 ? 2.555 11.572 -6.571 1.00 60.38 97 ASN A O 1
ATOM 810 N N . ARG A 1 98 ? 3.475 10.354 -8.221 1.00 57.44 98 ARG A N 1
ATOM 811 C CA . ARG A 1 98 ? 2.256 10.212 -9.056 1.00 57.44 98 ARG A CA 1
ATOM 812 C C . ARG A 1 98 ? 1.009 9.710 -8.320 1.00 57.44 98 ARG A C 1
ATOM 814 O O . ARG A 1 98 ? -0.094 9.837 -8.845 1.00 57.44 98 ARG A O 1
ATOM 821 N N . GLN A 1 99 ? 1.151 9.074 -7.156 1.00 55.19 99 GLN A N 1
ATOM 822 C CA . GLN A 1 99 ? 0.001 8.621 -6.369 1.00 55.19 99 GLN A CA 1
ATOM 823 C C . GLN A 1 99 ? -0.704 9.776 -5.645 1.00 55.19 99 GLN A C 1
ATOM 825 O O . GLN A 1 99 ? -1.890 9.657 -5.351 1.00 55.19 99 GLN A O 1
ATOM 830 N N . ASN A 1 100 ? -0.002 10.886 -5.412 1.00 56.69 100 ASN A N 1
ATOM 831 C CA . ASN A 1 100 ? -0.497 12.056 -4.691 1.00 56.69 100 ASN A CA 1
ATOM 832 C C . ASN A 1 100 ? -1.276 13.052 -5.578 1.00 56.69 100 ASN A C 1
ATOM 834 O O . ASN A 1 100 ? -1.908 13.951 -5.041 1.00 56.69 100 ASN A O 1
ATOM 838 N N . ASP A 1 101 ? -1.285 12.860 -6.903 1.00 50.41 101 ASP A N 1
ATOM 839 C CA . ASP A 1 101 ? -1.993 13.715 -7.878 1.00 50.41 101 ASP A CA 1
ATOM 840 C C . ASP A 1 101 ? -3.466 13.335 -8.088 1.00 50.41 101 ASP A C 1
ATOM 842 O O . ASP A 1 101 ? -4.165 13.875 -8.949 1.00 50.41 101 ASP A O 1
ATOM 846 N N . ARG A 1 102 ? -3.982 12.387 -7.306 1.00 50.78 102 ARG A N 1
ATOM 847 C CA . ARG A 1 102 ? -5.419 12.130 -7.285 1.00 50.78 102 ARG A CA 1
ATOM 848 C C . ARG A 1 102 ? -6.030 13.102 -6.280 1.00 50.78 102 ARG A C 1
ATOM 850 O O . ARG A 1 102 ? -5.739 12.987 -5.099 1.00 50.78 102 ARG A O 1
ATOM 857 N N . PHE A 1 103 ? -6.897 13.992 -6.768 1.00 44.50 103 PHE A N 1
ATOM 858 C CA . PHE A 1 103 ? -7.786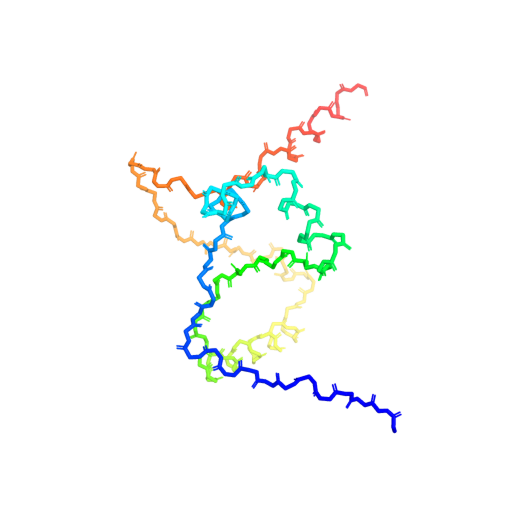 14.898 -6.015 1.00 44.50 103 PHE A CA 1
ATOM 859 C C . PHE A 1 103 ? -7.332 16.357 -5.800 1.00 44.50 103 PHE A C 1
ATOM 861 O O . PHE A 1 103 ? -7.357 16.854 -4.684 1.00 44.50 103 PHE A O 1
ATOM 868 N N . ILE A 1 104 ? -7.122 17.097 -6.897 1.00 44.03 104 ILE A N 1
ATOM 869 C CA . ILE A 1 104 ? -7.644 18.481 -7.042 1.00 44.03 104 ILE A CA 1
ATOM 870 C C . ILE A 1 104 ? -8.313 18.628 -8.427 1.00 44.03 104 ILE A C 1
ATOM 872 O O . ILE A 1 104 ? -8.060 19.546 -9.185 1.00 44.03 104 ILE A O 1
ATOM 876 N N . LEU A 1 105 ? -9.137 17.653 -8.819 1.00 37.66 105 LEU A N 1
ATOM 877 C CA . LEU A 1 105 ? -10.037 17.774 -9.986 1.00 37.66 105 LEU A CA 1
ATOM 878 C C . LEU A 1 105 ? -11.511 17.578 -9.601 1.00 37.66 105 LEU A C 1
ATOM 880 O O . LEU A 1 105 ? -12.403 17.830 -10.405 1.00 37.66 105 LEU A O 1
ATOM 884 N N . LEU A 1 106 ? -11.784 17.139 -8.366 1.00 40.59 106 LEU A N 1
ATOM 885 C CA . LEU A 1 106 ? -13.149 16.977 -7.863 1.00 40.59 106 LEU A CA 1
ATOM 886 C C . LEU A 1 106 ? -13.695 18.276 -7.249 1.00 40.59 106 LEU A C 1
ATOM 888 O O . LEU A 1 106 ? -14.892 18.530 -7.337 1.00 40.59 106 LEU A O 1
ATOM 892 N N . VAL A 1 107 ? -12.821 19.107 -6.666 1.00 43.28 107 VAL A N 1
ATOM 893 C CA . VAL A 1 107 ? -13.221 20.377 -6.035 1.00 43.28 107 VAL A CA 1
ATOM 894 C C . VAL A 1 107 ? -13.542 21.436 -7.097 1.00 43.28 107 VAL A C 1
ATOM 896 O O . VAL A 1 107 ? -14.559 22.114 -6.982 1.00 43.28 107 VAL A O 1
ATOM 899 N N . ASP A 1 108 ? -12.787 21.485 -8.201 1.00 40.59 108 ASP A N 1
ATOM 900 C CA . ASP A 1 108 ? -13.071 22.417 -9.304 1.00 40.59 108 ASP A CA 1
ATOM 901 C C . ASP A 1 108 ? -14.372 22.087 -10.050 1.00 40.59 108 ASP A C 1
ATOM 903 O O . ASP A 1 108 ? -15.113 22.990 -10.432 1.00 40.59 108 ASP A O 1
ATOM 907 N N . ARG A 1 109 ? -14.727 20.802 -10.199 1.00 37.97 109 ARG A N 1
ATOM 908 C CA . ARG A 1 109 ? -15.980 20.419 -10.875 1.00 37.97 109 ARG A CA 1
ATOM 909 C C . ARG A 1 109 ? -17.233 20.677 -10.033 1.00 37.97 109 ARG A C 1
ATOM 911 O O . ARG A 1 109 ? -18.295 20.892 -10.606 1.00 37.97 109 ARG A O 1
ATOM 918 N N . MET A 1 110 ? -17.128 20.669 -8.700 1.00 43.38 110 MET A N 1
ATOM 919 C CA . MET A 1 110 ? -18.244 21.073 -7.832 1.00 43.38 110 MET A CA 1
ATOM 920 C C . MET A 1 110 ? -18.423 22.593 -7.795 1.00 43.38 110 MET A C 1
ATOM 922 O O . MET A 1 110 ? -19.557 23.058 -7.780 1.00 43.38 110 MET A O 1
ATOM 926 N N . LEU A 1 111 ? -17.337 23.370 -7.838 1.00 46.56 111 LEU A N 1
ATOM 927 C CA . LEU A 1 111 ? -17.419 24.835 -7.846 1.00 46.56 111 LEU A CA 1
ATOM 928 C C . LEU A 1 111 ? -17.909 25.402 -9.188 1.00 46.56 111 LEU A C 1
ATOM 930 O O . LEU A 1 111 ? -18.531 26.463 -9.196 1.00 46.56 111 LEU A O 1
ATOM 934 N N . MET A 1 112 ? -17.702 24.690 -10.302 1.00 44.38 112 MET A N 1
ATOM 935 C CA . MET A 1 112 ? -18.243 25.088 -11.610 1.00 44.38 112 MET A CA 1
ATOM 936 C C . MET A 1 112 ? -19.732 24.763 -11.809 1.00 44.38 112 MET A C 1
ATOM 938 O O . MET A 1 112 ? -20.352 25.373 -12.665 1.00 44.38 112 MET A O 1
ATOM 942 N N . ASN A 1 113 ? -20.330 23.882 -10.998 1.00 46.22 113 ASN A N 1
ATOM 943 C CA . ASN A 1 113 ? -21.758 23.531 -11.095 1.00 46.22 113 ASN A CA 1
ATOM 944 C C . ASN A 1 113 ? -22.657 24.273 -10.084 1.00 46.22 113 ASN A C 1
ATOM 946 O O . ASN A 1 113 ? -23.842 23.972 -9.990 1.00 46.22 113 ASN A O 1
ATOM 950 N N . ILE A 1 114 ? -22.110 25.210 -9.301 1.00 48.88 114 ILE A N 1
ATOM 951 C CA . ILE A 1 114 ? -22.878 26.068 -8.370 1.00 48.88 114 ILE A CA 1
ATOM 952 C C . ILE A 1 114 ? -23.018 27.501 -8.928 1.00 48.88 114 ILE A C 1
ATOM 954 O O . ILE A 1 114 ? -23.648 28.364 -8.321 1.00 48.88 114 ILE A O 1
ATOM 958 N N . LYS A 1 115 ? -22.463 27.768 -10.114 1.00 45.69 115 LYS A N 1
ATOM 959 C CA . LYS A 1 115 ? -22.652 29.022 -10.846 1.00 45.69 115 LYS A CA 1
ATOM 960 C C . LYS A 1 115 ? -23.244 28.747 -12.225 1.00 45.69 115 LYS A C 1
ATOM 962 O O . LYS A 1 115 ? -22.528 28.869 -13.207 1.00 45.69 115 LYS A O 1
ATOM 967 N N . GLU A 1 116 ? -24.519 28.380 -12.259 1.00 41.81 116 GLU A N 1
ATOM 968 C CA . GLU A 1 116 ? -25.467 28.651 -13.353 1.00 41.81 116 GLU A CA 1
ATOM 969 C C . GLU A 1 116 ? -26.900 28.468 -12.841 1.00 41.81 116 GLU A C 1
ATOM 971 O O . GLU A 1 116 ? -27.159 27.444 -12.165 1.00 41.81 116 GLU A O 1
#

Radius of gyration: 23.65 Å; chains: 1; bounding box: 39×61×55 Å

Foldseek 3Di:
DDDDCPDDDPCPDPPPPADLVNVCVVVVHDSVVSVCCCCPVVNHDDDDDDDDPPDDPVNVVVVVVVVVCCVVPPDPVCVVVDDDDDDDDDDPVPPDDPVVPPDPVVVVVVVVVVPD